Protein AF-A0A932D1K6-F1 (afdb_monomer_lite)

Sequence (80 aa):
MKNYLFAGCDAGAERAAIAYTILGCCQLADVNPVEYLSDVLPRLARSVRLRDVPALLPARWKASRPAPSAAAPAPA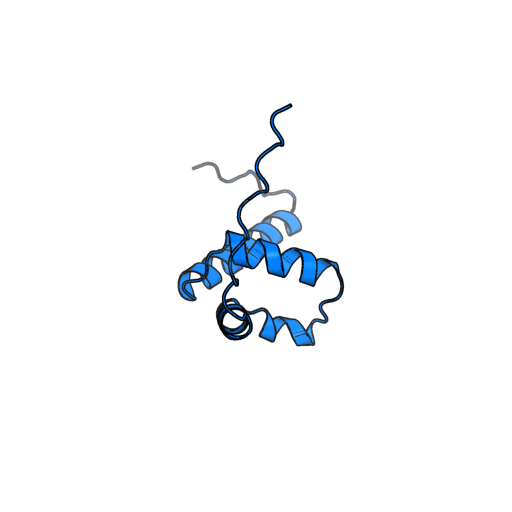PPAT

pLDDT: mean 71.13, std 14.38, range [39.41, 86.62]

Radius of gyration: 17.91 Å; chains: 1; bounding box: 25×42×57 Å

Secondary structure (DSSP, 8-state):
----SSTT-HHHHHHHHHHHHHHHHHHHTT--HHHHHHHHHHHHHHH--GGGGGGGSHHHHHHHS---------PPP---

Foldseek 3Di:
DDPPPCVPCPVVVVVVVVLVVLVVQCVVLVHDSVVLCVVVVVVVVPDDDPVCVVCSRNNNVVVPDDDPDDPDDDPDPDDD

Structure (mmCIF, N/CA/C/O backbone):
data_AF-A0A932D1K6-F1
#
_entry.id   AF-A0A932D1K6-F1
#
loop_
_atom_site.group_PDB
_atom_site.id
_atom_site.type_symbol
_atom_site.label_atom_id
_atom_site.label_alt_id
_atom_site.label_comp_id
_atom_site.label_asym_id
_atom_site.label_entity_id
_atom_site.label_seq_id
_atom_site.pdbx_PDB_ins_code
_atom_site.Cartn_x
_atom_site.Cartn_y
_atom_site.Cartn_z
_atom_site.occupancy
_atom_site.B_iso_or_equiv
_atom_site.auth_seq_id
_atom_site.auth_comp_id
_atom_site.auth_asym_id
_atom_site.auth_atom_id
_atom_site.pdbx_PDB_model_num
ATOM 1 N N . MET A 1 1 ? -2.138 19.040 -23.800 1.00 39.41 1 MET A N 1
ATOM 2 C CA . MET A 1 1 ? -2.009 17.606 -23.467 1.00 39.41 1 MET A CA 1
ATOM 3 C C . MET A 1 1 ? -0.529 17.253 -23.532 1.00 39.41 1 MET A C 1
ATOM 5 O O . MET A 1 1 ? 0.043 17.341 -24.608 1.00 39.41 1 MET A O 1
ATOM 9 N N . LYS A 1 2 ? 0.135 17.077 -22.384 1.00 41.47 2 LYS A N 1
ATOM 10 C CA . LYS A 1 2 ? 1.606 17.159 -22.276 1.00 41.47 2 LYS A CA 1
ATOM 11 C C . LYS A 1 2 ? 2.130 16.185 -21.209 1.00 41.47 2 LYS A C 1
ATOM 13 O O . LYS A 1 2 ? 2.859 16.568 -20.308 1.00 41.47 2 LYS A O 1
ATOM 18 N N . ASN A 1 3 ? 1.741 14.917 -21.316 1.00 44.44 3 ASN A N 1
ATOM 19 C CA . ASN A 1 3 ? 2.320 13.839 -20.512 1.00 44.44 3 ASN A CA 1
ATOM 20 C C . ASN A 1 3 ? 3.389 13.126 -21.347 1.00 44.44 3 ASN A C 1
ATOM 22 O O . ASN A 1 3 ? 3.148 12.053 -21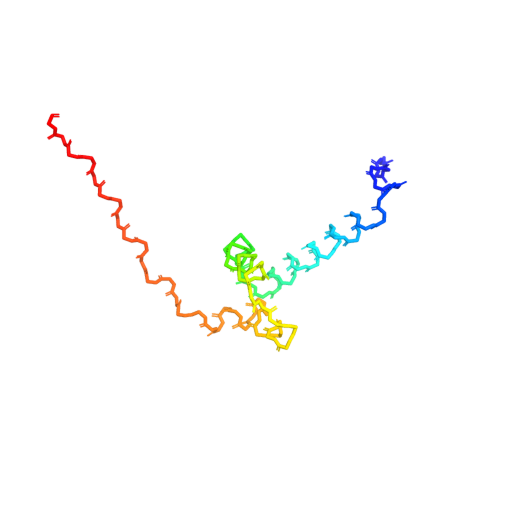.883 1.00 44.44 3 A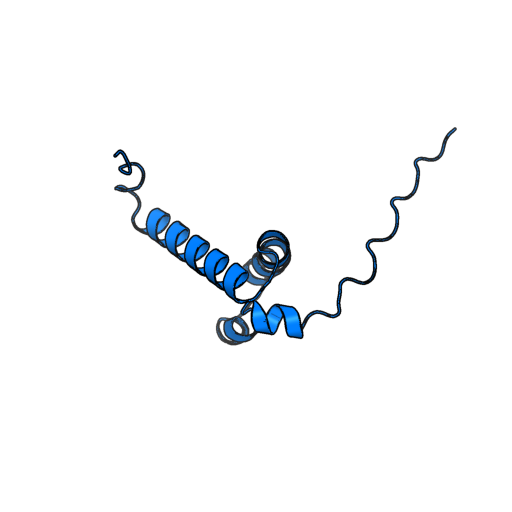SN A O 1
ATOM 26 N N . TYR A 1 4 ? 4.556 13.758 -21.494 1.00 47.81 4 TYR A N 1
ATOM 27 C CA . TYR A 1 4 ? 5.743 13.151 -22.119 1.00 47.81 4 TYR A CA 1
ATOM 28 C C . TYR A 1 4 ? 6.952 13.155 -21.166 1.00 47.81 4 TYR A C 1
ATOM 30 O O . TYR A 1 4 ? 8.097 13.124 -21.597 1.00 47.81 4 TYR A O 1
ATOM 38 N N . LEU A 1 5 ? 6.716 13.212 -19.849 1.00 55.09 5 LEU A N 1
ATOM 39 C CA . LEU A 1 5 ? 7.788 13.239 -18.842 1.00 55.09 5 LEU A CA 1
ATOM 40 C C . LEU A 1 5 ? 8.251 11.848 -18.373 1.00 55.09 5 LEU A C 1
ATOM 42 O O . LEU A 1 5 ? 9.086 11.759 -17.480 1.00 55.09 5 LEU A O 1
ATOM 46 N N . PHE A 1 6 ? 7.740 10.767 -18.973 1.00 50.91 6 PHE A N 1
ATOM 47 C CA . PHE A 1 6 ? 8.044 9.394 -18.543 1.00 50.91 6 PHE A CA 1
ATOM 48 C C . PHE A 1 6 ? 8.606 8.489 -19.650 1.00 50.91 6 PHE A C 1
ATOM 50 O O . PHE A 1 6 ? 8.932 7.336 -19.387 1.00 50.91 6 PHE A O 1
ATOM 57 N N . ALA A 1 7 ? 8.792 9.009 -20.866 1.00 44.72 7 ALA A N 1
ATOM 58 C CA . ALA A 1 7 ? 9.257 8.256 -22.036 1.00 44.72 7 ALA A CA 1
ATOM 59 C C . ALA A 1 7 ? 10.783 7.991 -22.048 1.00 44.72 7 ALA A C 1
ATOM 61 O O . ALA A 1 7 ? 11.426 8.097 -23.087 1.00 44.72 7 ALA A O 1
ATOM 62 N N . GLY A 1 8 ? 11.382 7.695 -20.890 1.00 49.66 8 GLY A N 1
ATOM 63 C CA . GLY A 1 8 ? 12.824 7.421 -20.775 1.00 49.66 8 GLY A CA 1
ATOM 64 C C . GLY A 1 8 ? 13.235 6.536 -19.595 1.00 49.66 8 GLY A C 1
ATOM 65 O O . GLY A 1 8 ? 14.419 6.286 -19.395 1.00 49.66 8 GLY A O 1
ATOM 66 N N . CYS A 1 9 ? 12.278 6.058 -18.801 1.00 51.12 9 CYS A N 1
ATOM 67 C CA . CYS A 1 9 ? 12.511 5.140 -17.693 1.00 51.12 9 CYS A CA 1
ATOM 68 C C . CYS A 1 9 ? 11.242 4.299 -17.538 1.00 51.12 9 CYS A C 1
ATOM 70 O O . CYS A 1 9 ? 10.403 4.606 -16.691 1.00 51.12 9 CYS A O 1
ATOM 72 N N . ASP A 1 10 ? 11.065 3.277 -18.383 1.00 62.78 10 ASP A N 1
ATOM 73 C CA . ASP A 1 10 ? 9.923 2.348 -18.302 1.00 62.78 10 ASP A CA 1
ATOM 74 C C . ASP A 1 10 ? 9.719 1.845 -16.866 1.00 62.78 10 ASP A C 1
ATOM 76 O O . ASP A 1 10 ? 8.615 1.889 -16.330 1.00 62.78 10 ASP A O 1
ATOM 80 N N . ALA A 1 11 ? 10.818 1.525 -16.176 1.00 63.06 11 ALA A N 1
ATOM 81 C CA . ALA A 1 11 ? 10.797 1.102 -14.779 1.00 63.06 11 ALA A CA 1
ATOM 82 C C . ALA A 1 11 ? 10.257 2.174 -13.807 1.00 63.06 11 ALA A C 1
ATOM 84 O O . ALA A 1 11 ? 9.686 1.843 -12.771 1.00 63.06 11 ALA A O 1
ATOM 85 N N . GLY A 1 12 ? 10.448 3.463 -14.090 1.00 63.91 12 GLY A N 1
ATOM 86 C CA . GLY A 1 12 ? 9.961 4.570 -13.262 1.00 63.91 12 GLY A CA 1
ATOM 87 C C . GLY A 1 12 ? 8.475 4.842 -13.480 1.00 63.91 12 GLY A C 1
ATOM 88 O O . GLY A 1 12 ? 7.744 5.053 -12.511 1.00 63.91 12 GLY A O 1
ATOM 89 N N . ALA A 1 13 ? 8.025 4.771 -14.735 1.00 72.00 13 ALA A N 1
ATOM 90 C CA . ALA A 1 13 ? 6.611 4.859 -15.093 1.00 72.00 13 ALA A CA 1
ATOM 91 C C . ALA A 1 13 ? 5.816 3.680 -14.509 1.00 72.00 13 ALA A C 1
ATOM 93 O O . ALA A 1 13 ? 4.751 3.875 -13.924 1.00 72.00 13 ALA A O 1
ATOM 94 N N . GLU A 1 14 ? 6.374 2.471 -14.589 1.00 74.56 14 GLU A N 1
ATOM 95 C CA . GLU A 1 14 ? 5.786 1.253 -14.035 1.00 74.56 14 GLU A CA 1
ATOM 96 C C . GLU A 1 14 ? 5.655 1.334 -12.508 1.00 74.56 14 GLU A C 1
ATOM 98 O O . GLU A 1 14 ? 4.575 1.113 -11.961 1.00 74.56 14 GLU A O 1
ATOM 103 N N . ARG A 1 15 ? 6.715 1.747 -11.798 1.00 75.88 15 ARG A N 1
ATOM 104 C CA . ARG A 1 15 ? 6.668 1.938 -10.335 1.00 75.88 15 ARG A CA 1
ATOM 105 C C . ARG A 1 15 ? 5.634 2.984 -9.923 1.00 75.88 15 ARG A C 1
ATOM 107 O O . AR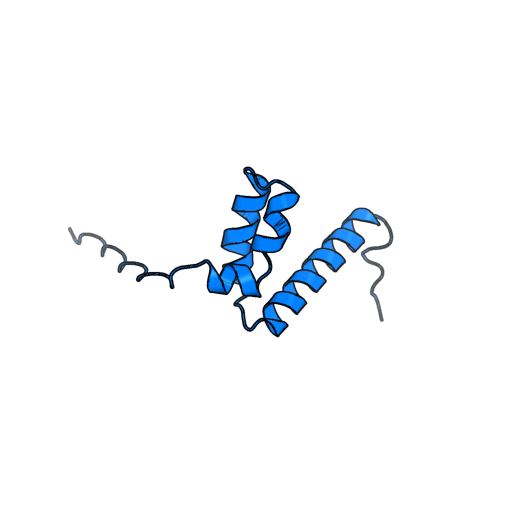G A 1 15 ? 4.947 2.791 -8.920 1.00 75.88 15 ARG A O 1
ATOM 114 N N . ALA A 1 16 ? 5.502 4.067 -10.689 1.00 77.88 16 ALA A N 1
ATOM 115 C CA . ALA A 1 16 ? 4.483 5.082 -10.447 1.00 77.88 16 ALA A CA 1
ATOM 116 C C . ALA A 1 16 ? 3.064 4.524 -10.658 1.00 77.88 16 ALA A C 1
ATOM 118 O O . ALA A 1 16 ? 2.192 4.760 -9.823 1.00 77.88 16 ALA A O 1
ATOM 119 N N . ALA A 1 17 ? 2.839 3.733 -11.712 1.00 83.38 17 ALA A N 1
ATOM 120 C CA . ALA A 1 17 ? 1.557 3.075 -11.972 1.00 83.38 17 ALA A CA 1
ATOM 121 C C . ALA A 1 17 ? 1.189 2.054 -10.880 1.00 83.38 17 ALA A C 1
ATOM 123 O O . ALA A 1 17 ? 0.042 2.011 -10.426 1.00 83.38 17 ALA A O 1
ATOM 124 N N . ILE A 1 18 ? 2.167 1.279 -10.399 1.00 81.62 18 ILE A N 1
ATOM 125 C CA . ILE A 1 18 ? 1.993 0.345 -9.277 1.00 81.62 18 ILE A CA 1
ATOM 126 C C . ILE A 1 18 ? 1.594 1.109 -8.011 1.00 81.62 18 ILE A C 1
ATOM 128 O O . ILE A 1 18 ? 0.605 0.757 -7.368 1.00 81.62 18 ILE A O 1
ATOM 132 N N . ALA A 1 19 ? 2.311 2.186 -7.672 1.00 81.56 19 ALA A N 1
ATOM 133 C CA . ALA A 1 19 ? 1.976 3.015 -6.518 1.00 81.56 19 ALA A CA 1
ATOM 134 C C . ALA A 1 19 ? 0.554 3.590 -6.630 1.00 81.56 19 ALA A C 1
ATOM 136 O O . ALA A 1 19 ? -0.221 3.501 -5.680 1.00 81.56 19 ALA A O 1
ATOM 137 N N . TYR A 1 20 ? 0.177 4.109 -7.802 1.00 83.56 20 TYR A N 1
ATOM 138 C CA . TYR A 1 20 ? -1.155 4.671 -8.033 1.00 83.56 20 TYR A CA 1
ATOM 139 C C . TYR A 1 20 ? -2.267 3.621 -7.896 1.00 83.56 20 TYR A C 1
ATOM 141 O O . TYR A 1 20 ? -3.313 3.893 -7.309 1.00 83.56 20 TYR A O 1
ATOM 149 N N . THR A 1 21 ? -2.014 2.399 -8.369 1.00 86.12 21 THR A N 1
ATOM 150 C CA . THR A 1 21 ? -2.935 1.263 -8.219 1.00 86.12 21 THR A CA 1
ATOM 151 C C . THR A 1 21 ? -3.147 0.922 -6.744 1.00 86.12 21 THR A C 1
ATOM 153 O O . THR A 1 21 ? -4.285 0.772 -6.305 1.00 86.12 21 THR A O 1
ATOM 156 N N . ILE A 1 22 ? -2.072 0.876 -5.948 1.00 84.00 22 ILE A N 1
ATOM 157 C CA . ILE A 1 22 ? -2.152 0.628 -4.499 1.00 84.00 22 ILE A CA 1
ATOM 158 C C . ILE A 1 22 ? -2.947 1.737 -3.801 1.00 84.00 22 ILE A C 1
ATOM 160 O O . ILE A 1 22 ? -3.801 1.439 -2.967 1.00 84.00 22 ILE A O 1
ATOM 164 N N . LEU A 1 23 ? -2.717 3.005 -4.161 1.00 84.69 23 LEU A N 1
ATOM 165 C CA . LEU A 1 23 ? -3.490 4.130 -3.627 1.00 84.69 23 LEU A CA 1
ATOM 166 C C . LEU A 1 23 ? -4.988 3.995 -3.953 1.00 84.69 23 LEU A C 1
ATOM 168 O O . LEU A 1 23 ? -5.818 4.220 -3.072 1.00 84.69 23 LEU A O 1
ATOM 172 N N . GLY A 1 24 ? -5.336 3.578 -5.174 1.00 85.06 24 GLY A N 1
ATOM 173 C CA . GLY A 1 24 ? -6.717 3.279 -5.561 1.00 85.06 24 GLY A CA 1
ATOM 174 C C . GLY A 1 24 ? -7.326 2.130 -4.749 1.00 85.06 24 GLY A C 1
ATOM 175 O O . GLY A 1 24 ? -8.460 2.230 -4.284 1.00 85.06 24 GLY A O 1
ATOM 176 N N . CYS A 1 25 ? -6.561 1.068 -4.482 1.00 83.56 25 CYS A N 1
ATOM 177 C CA . CYS A 1 25 ? -6.998 -0.018 -3.602 1.00 83.56 2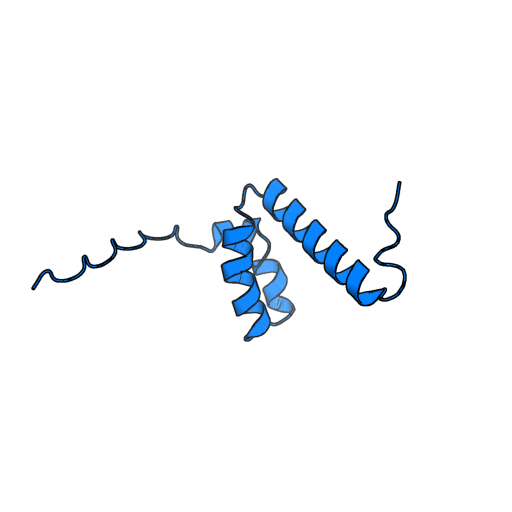5 CYS A CA 1
ATOM 178 C C . CYS A 1 25 ? -7.249 0.453 -2.160 1.00 83.56 25 CYS A C 1
ATOM 180 O O . CYS A 1 25 ? -8.200 -0.013 -1.534 1.00 83.56 25 CYS A O 1
ATOM 182 N N . CYS A 1 26 ? -6.440 1.377 -1.628 1.00 84.50 26 CYS A N 1
ATOM 183 C CA . CYS A 1 26 ? -6.672 1.968 -0.305 1.00 84.50 26 CYS A CA 1
ATOM 184 C C . CYS A 1 26 ? -7.983 2.761 -0.256 1.00 84.50 26 CYS A C 1
ATOM 186 O O . CYS A 1 26 ? -8.721 2.640 0.719 1.00 84.50 26 CYS A O 1
ATOM 188 N N . GLN A 1 27 ? -8.299 3.516 -1.315 1.00 83.44 27 GLN A N 1
ATOM 189 C CA . GLN A 1 27 ? -9.566 4.248 -1.421 1.00 83.44 27 GLN A CA 1
ATOM 190 C C . GLN A 1 27 ? -10.766 3.294 -1.446 1.00 83.44 27 GLN A C 1
ATOM 192 O O . GLN A 1 27 ? -11.722 3.497 -0.705 1.00 83.44 27 GLN A O 1
ATOM 197 N N . LEU A 1 28 ? -10.694 2.215 -2.232 1.00 85.50 28 LEU A N 1
ATOM 198 C CA . LEU A 1 28 ? -11.751 1.195 -2.291 1.00 85.50 28 LEU A CA 1
ATOM 199 C C . LEU A 1 28 ? -11.937 0.441 -0.965 1.00 85.50 28 LEU A C 1
ATOM 201 O O . LEU A 1 28 ? -13.034 -0.022 -0.668 1.00 85.50 28 LEU A O 1
ATOM 205 N N . ALA A 1 29 ? -10.872 0.307 -0.175 1.00 83.69 29 ALA A N 1
ATOM 206 C CA . ALA A 1 29 ? -10.902 -0.346 1.131 1.00 83.69 29 ALA A CA 1
ATOM 207 C C . ALA A 1 29 ? -11.283 0.599 2.289 1.00 83.69 29 ALA A C 1
ATOM 209 O O . ALA A 1 29 ? -11.291 0.155 3.442 1.00 83.69 29 ALA A O 1
ATOM 210 N N . ASP A 1 30 ? -11.569 1.877 2.009 1.00 85.50 30 ASP A N 1
ATOM 211 C CA . ASP A 1 30 ? -11.822 2.911 3.021 1.00 85.50 30 ASP A CA 1
ATOM 212 C C . ASP A 1 30 ? -10.680 2.980 4.061 1.00 85.50 30 ASP A C 1
ATOM 214 O O . ASP A 1 30 ? -10.869 2.917 5.279 1.00 85.50 30 ASP A O 1
ATOM 218 N N . VAL A 1 31 ? -9.440 2.988 3.565 1.00 85.31 31 VAL A N 1
ATOM 219 C CA . VAL A 1 31 ? -8.214 3.065 4.367 1.00 85.31 31 VAL A CA 1
ATOM 220 C C . VAL A 1 31 ? -7.488 4.359 4.041 1.00 85.31 31 VAL A C 1
ATOM 222 O O . VAL A 1 31 ? -7.296 4.689 2.871 1.00 85.31 31 VAL A O 1
ATOM 225 N N . ASN A 1 32 ? -7.013 5.068 5.069 1.00 86.50 32 ASN A N 1
ATOM 226 C CA . ASN A 1 32 ? -6.179 6.246 4.866 1.00 86.50 32 ASN A CA 1
ATOM 227 C C . ASN A 1 32 ? -4.856 5.840 4.176 1.00 86.50 32 ASN A C 1
ATOM 229 O O . ASN A 1 32 ? -4.045 5.128 4.780 1.00 86.50 32 ASN A O 1
ATOM 233 N N . PRO A 1 33 ? -4.605 6.286 2.928 1.00 83.56 33 PRO A N 1
ATOM 234 C CA . PRO A 1 33 ? -3.441 5.856 2.161 1.00 83.56 33 PRO A CA 1
ATOM 235 C C . PRO A 1 33 ? -2.121 6.305 2.795 1.00 83.56 33 PRO A C 1
ATOM 237 O O . PRO A 1 33 ? -1.137 5.578 2.698 1.00 83.56 33 PRO A O 1
ATOM 240 N N . VAL A 1 34 ? -2.093 7.460 3.472 1.00 84.75 34 VAL A N 1
ATOM 241 C CA . VAL A 1 34 ? -0.887 7.967 4.149 1.00 84.75 34 VAL A CA 1
ATOM 242 C C . VAL A 1 34 ? -0.521 7.059 5.319 1.00 84.75 34 VAL A C 1
ATOM 244 O O . VAL A 1 34 ? 0.630 6.652 5.465 1.00 84.75 34 VAL A O 1
ATOM 247 N N . GLU A 1 35 ? -1.519 6.695 6.119 1.00 85.44 35 GLU A N 1
ATOM 248 C CA . GLU A 1 35 ? -1.345 5.843 7.290 1.00 85.44 35 GLU A CA 1
ATOM 249 C C . GLU A 1 35 ? -0.904 4.430 6.890 1.00 85.44 35 GLU A C 1
ATOM 251 O O . GLU A 1 35 ? 0.068 3.894 7.425 1.00 85.44 35 GLU A O 1
ATOM 256 N N . TYR A 1 36 ? -1.567 3.863 5.884 1.00 85.50 36 TYR A N 1
ATOM 257 C CA . TYR A 1 36 ? -1.210 2.575 5.306 1.00 85.50 36 TYR A CA 1
ATOM 258 C C . TYR A 1 36 ? 0.225 2.562 4.775 1.00 85.50 36 TYR A C 1
ATOM 260 O O . TYR A 1 36 ? 1.012 1.683 5.121 1.00 85.50 36 TYR A O 1
ATOM 268 N N . LEU A 1 37 ? 0.600 3.558 3.969 1.00 85.00 37 LEU A N 1
ATOM 269 C CA . LEU A 1 37 ? 1.921 3.614 3.353 1.00 85.00 37 LEU A CA 1
ATOM 270 C C . LEU A 1 37 ? 3.029 3.793 4.402 1.00 85.00 37 LEU A C 1
ATOM 272 O O . LEU A 1 37 ? 4.098 3.194 4.275 1.00 85.00 37 LEU A O 1
ATOM 276 N N . SER A 1 38 ? 2.752 4.562 5.459 1.00 86.62 38 SER A N 1
ATOM 277 C CA . SER A 1 38 ? 3.684 4.788 6.566 1.00 86.62 38 SER A CA 1
ATOM 278 C C . SER A 1 38 ? 4.002 3.518 7.363 1.00 86.62 38 SER A C 1
ATOM 280 O O . SER A 1 38 ? 5.129 3.371 7.825 1.00 86.62 38 SER A O 1
ATOM 282 N N . ASP A 1 39 ? 3.056 2.578 7.477 1.00 83.81 39 ASP A N 1
ATOM 283 C CA . ASP A 1 39 ? 3.287 1.289 8.141 1.00 83.81 39 ASP A CA 1
ATOM 284 C C . ASP A 1 39 ? 3.838 0.235 7.171 1.00 83.81 39 ASP A C 1
ATOM 286 O O . ASP A 1 39 ? 4.742 -0.532 7.504 1.00 83.81 39 ASP A O 1
ATOM 290 N N . VAL A 1 40 ? 3.332 0.202 5.936 1.00 84.56 40 VAL A N 1
ATOM 291 C CA . VAL A 1 40 ? 3.682 -0.841 4.966 1.00 84.56 40 VAL A CA 1
ATOM 292 C C . VAL A 1 40 ? 5.061 -0.625 4.346 1.00 84.56 40 VAL A C 1
ATOM 294 O O . VAL A 1 40 ? 5.799 -1.602 4.226 1.00 84.56 40 VAL A O 1
ATOM 297 N N . LEU A 1 41 ? 5.474 0.606 4.002 1.00 84.06 41 LEU A N 1
ATOM 298 C CA . LEU A 1 41 ? 6.797 0.844 3.394 1.00 84.06 41 LEU A CA 1
ATOM 299 C C . LEU A 1 41 ? 7.967 0.405 4.291 1.00 84.06 41 LEU A C 1
ATOM 301 O O . LEU A 1 41 ? 8.845 -0.308 3.798 1.00 84.06 41 LEU A O 1
ATOM 305 N N . PRO A 1 42 ? 8.011 0.748 5.595 1.00 83.56 42 PRO A N 1
ATOM 306 C CA . PRO A 1 42 ? 9.101 0.314 6.463 1.00 83.56 42 PRO A CA 1
ATOM 307 C C . PRO A 1 42 ? 9.089 -1.194 6.705 1.00 83.56 42 PRO A C 1
ATOM 309 O O . PRO A 1 42 ? 10.153 -1.791 6.862 1.00 83.56 42 PRO A O 1
ATOM 312 N N . ARG A 1 43 ? 7.903 -1.818 6.747 1.00 81.94 43 ARG A N 1
ATOM 313 C CA . ARG A 1 43 ? 7.761 -3.276 6.877 1.00 81.94 43 ARG A CA 1
ATOM 314 C C . ARG A 1 43 ? 8.281 -3.975 5.624 1.00 81.94 43 ARG A C 1
ATOM 316 O O . ARG A 1 43 ? 9.064 -4.919 5.741 1.00 81.94 43 ARG A O 1
ATOM 323 N N . LEU A 1 44 ? 7.920 -3.460 4.449 1.00 80.81 44 LEU A N 1
ATOM 324 C CA . LEU A 1 44 ? 8.363 -3.963 3.153 1.00 80.81 44 LEU A CA 1
ATOM 325 C C . LEU A 1 44 ? 9.886 -3.862 2.996 1.00 80.81 44 LEU A C 1
ATOM 327 O O . LEU A 1 44 ? 10.515 -4.835 2.597 1.00 80.81 44 LEU A O 1
ATOM 331 N N . ALA A 1 45 ? 10.478 -2.727 3.382 1.00 80.25 45 ALA A N 1
ATOM 332 C CA . ALA A 1 45 ? 11.921 -2.499 3.305 1.00 80.25 45 ALA A CA 1
ATOM 333 C C . ALA A 1 45 ? 12.740 -3.363 4.280 1.00 80.25 45 ALA A C 1
ATOM 335 O O . ALA A 1 45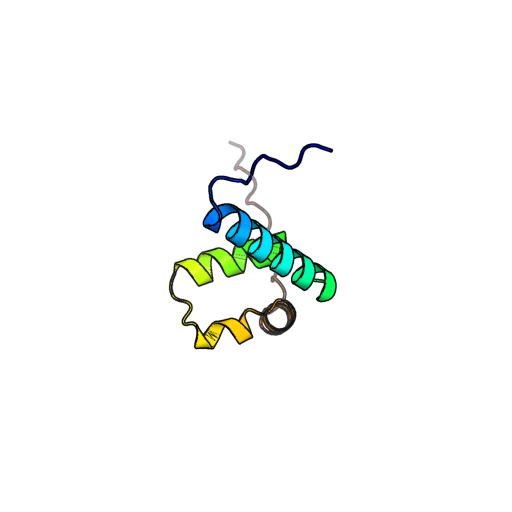 ? 13.897 -3.666 4.001 1.00 80.25 45 ALA A O 1
ATOM 336 N N . ARG A 1 46 ? 12.168 -3.749 5.430 1.00 75.94 46 ARG A N 1
ATOM 337 C CA . ARG A 1 46 ? 12.896 -4.503 6.460 1.00 75.94 46 ARG A CA 1
ATOM 338 C C . ARG A 1 46 ? 12.943 -6.000 6.190 1.00 75.94 46 ARG A C 1
ATOM 340 O O . ARG A 1 46 ? 14.033 -6.566 6.199 1.00 75.94 46 ARG A O 1
ATOM 347 N N . SER A 1 47 ? 11.802 -6.685 6.063 1.00 64.38 47 SER A N 1
ATOM 348 C CA . SER A 1 47 ? 11.804 -8.166 6.077 1.00 64.38 47 SER A CA 1
ATOM 349 C C . SER A 1 47 ? 10.517 -8.836 5.573 1.00 64.38 47 SER A C 1
ATOM 351 O O . SER A 1 47 ? 10.232 -9.971 5.960 1.00 64.38 47 SER A O 1
ATOM 353 N N . VAL A 1 48 ? 9.701 -8.182 4.743 1.00 67.19 48 VAL A N 1
ATOM 354 C CA . VAL A 1 48 ? 8.493 -8.839 4.211 1.00 67.19 48 VAL A CA 1
ATOM 355 C C . VAL A 1 48 ? 8.893 -9.872 3.164 1.00 67.19 48 VAL A C 1
ATOM 357 O O . VAL A 1 48 ? 9.494 -9.546 2.142 1.00 67.19 48 VAL A O 1
ATOM 360 N N . ARG A 1 49 ? 8.535 -11.136 3.403 1.00 71.12 49 ARG A N 1
ATOM 361 C CA . ARG A 1 49 ? 8.631 -12.169 2.371 1.00 71.12 49 ARG A CA 1
ATOM 362 C C . ARG A 1 49 ? 7.421 -12.062 1.448 1.00 71.12 49 ARG A C 1
ATOM 364 O O . ARG A 1 49 ? 6.330 -11.725 1.895 1.00 71.12 49 ARG A O 1
ATOM 371 N N . LEU A 1 50 ? 7.586 -12.422 0.172 1.00 72.06 50 LEU A N 1
ATOM 372 C CA . LEU A 1 50 ? 6.503 -12.377 -0.826 1.00 72.06 50 LEU A CA 1
ATOM 373 C C . LEU A 1 50 ? 5.218 -13.097 -0.370 1.00 72.06 50 LEU A C 1
ATOM 375 O O . LEU A 1 50 ? 4.117 -12.668 -0.696 1.00 72.06 50 LEU A O 1
ATOM 379 N N . ARG A 1 51 ? 5.352 -14.156 0.437 1.00 75.62 51 ARG A N 1
ATOM 380 C CA . ARG A 1 51 ? 4.227 -14.909 1.020 1.00 75.62 51 ARG A CA 1
ATOM 381 C C . ARG A 1 51 ? 3.361 -14.104 1.998 1.00 75.62 51 ARG A C 1
ATOM 383 O O . ARG A 1 51 ? 2.206 -14.454 2.200 1.00 75.62 51 ARG A O 1
ATOM 390 N N . ASP A 1 52 ? 3.916 -13.053 2.598 1.00 76.62 52 ASP A N 1
ATOM 391 C CA . ASP A 1 52 ? 3.258 -12.229 3.616 1.00 76.62 52 ASP A CA 1
ATOM 392 C C . ASP A 1 52 ? 2.592 -10.986 2.987 1.00 76.62 52 ASP A C 1
ATOM 394 O O . ASP A 1 52 ? 1.814 -10.291 3.637 1.00 76.62 52 ASP A O 1
ATOM 398 N N . VAL A 1 53 ? 2.828 -10.736 1.691 1.00 76.38 53 VAL A N 1
ATOM 399 C CA . VAL A 1 53 ? 2.221 -9.641 0.911 1.00 76.38 53 VAL A CA 1
ATOM 400 C C . VAL A 1 53 ? 0.687 -9.686 0.900 1.00 76.38 53 VAL A C 1
ATOM 402 O O . VAL A 1 53 ? 0.080 -8.630 1.074 1.00 76.38 53 VAL A O 1
ATOM 405 N N . PRO A 1 54 ? 0.014 -10.851 0.785 1.00 77.62 54 PRO A N 1
ATOM 406 C CA . PRO A 1 54 ? -1.443 -10.899 0.864 1.00 77.62 54 PRO A CA 1
ATOM 407 C C . PRO A 1 54 ? -1.980 -10.382 2.203 1.00 77.62 54 PRO A C 1
ATOM 409 O O . PRO A 1 54 ? -3.068 -9.820 2.240 1.00 77.62 54 PRO A O 1
ATOM 412 N N . ALA A 1 55 ? -1.235 -10.535 3.303 1.00 76.25 55 ALA A N 1
ATOM 413 C CA . ALA A 1 55 ? -1.635 -10.009 4.608 1.00 76.25 55 ALA A CA 1
ATOM 414 C C . ALA A 1 55 ? -1.490 -8.479 4.703 1.00 76.25 55 ALA A C 1
ATOM 416 O O . ALA A 1 55 ? -2.130 -7.860 5.550 1.00 76.25 55 ALA A O 1
ATOM 417 N N . LEU A 1 56 ? -0.694 -7.872 3.817 1.00 76.44 56 LEU A N 1
ATOM 418 C CA . LEU A 1 56 ? -0.503 -6.426 3.727 1.00 76.44 56 LEU A CA 1
ATOM 419 C C . LEU A 1 56 ? -1.549 -5.734 2.852 1.00 76.44 56 LEU A C 1
ATOM 421 O O . LEU A 1 56 ? -1.512 -4.518 2.767 1.00 76.44 56 LEU A O 1
ATOM 425 N N . LEU A 1 57 ? -2.487 -6.453 2.222 1.00 82.44 57 LEU A N 1
ATOM 426 C CA . LEU A 1 57 ? -3.590 -5.822 1.485 1.00 82.44 57 LEU A CA 1
ATOM 427 C C . LEU A 1 57 ? -4.333 -4.817 2.386 1.00 82.44 57 LEU A C 1
ATOM 429 O O . LEU A 1 57 ? -4.625 -5.175 3.527 1.00 82.44 57 LEU A O 1
ATOM 433 N N . PRO A 1 58 ? -4.720 -3.622 1.898 1.00 77.81 58 PRO A N 1
ATOM 434 C CA . PRO A 1 58 ? -5.307 -2.560 2.725 1.00 77.81 58 PRO A CA 1
ATOM 435 C C . PRO A 1 58 ? -6.462 -3.036 3.620 1.00 77.81 58 PRO A C 1
ATOM 437 O O . PRO A 1 58 ? -6.501 -2.727 4.810 1.00 77.81 58 PRO A O 1
ATOM 440 N N . ALA A 1 59 ? -7.348 -3.879 3.083 1.00 79.00 59 ALA A N 1
ATOM 441 C CA . ALA A 1 59 ? -8.464 -4.465 3.825 1.00 79.00 59 ALA A CA 1
ATOM 442 C C . ALA A 1 59 ? -8.018 -5.401 4.969 1.00 79.00 59 ALA A C 1
ATOM 444 O O . ALA A 1 59 ? -8.574 -5.360 6.066 1.00 79.00 59 ALA A O 1
ATOM 445 N N . ARG A 1 60 ? -6.997 -6.238 4.740 1.00 82.81 60 ARG A N 1
ATOM 446 C CA . ARG A 1 60 ? -6.470 -7.174 5.752 1.00 82.81 60 ARG A CA 1
ATOM 447 C C . ARG A 1 60 ? -5.573 -6.468 6.757 1.00 82.81 60 ARG A C 1
ATOM 449 O O . ARG A 1 60 ? -5.632 -6.782 7.940 1.00 82.81 60 ARG A O 1
ATOM 456 N N . TRP A 1 61 ? -4.820 -5.472 6.304 1.00 84.19 61 TRP A N 1
ATOM 457 C CA . TRP A 1 61 ? -4.052 -4.579 7.154 1.00 84.19 61 TRP A CA 1
ATOM 458 C C . TRP A 1 61 ? -4.963 -3.863 8.160 1.00 84.19 61 TRP A C 1
ATOM 460 O O . TRP A 1 61 ? -4.694 -3.939 9.360 1.00 84.19 61 TRP A O 1
ATOM 470 N N . LYS A 1 62 ? -6.092 -3.294 7.700 1.00 78.75 62 LYS A N 1
ATOM 471 C CA . LYS A 1 62 ? -7.117 -2.666 8.557 1.00 78.75 62 LYS A CA 1
ATOM 472 C C . LYS A 1 62 ? -7.653 -3.644 9.608 1.00 78.75 62 LYS A C 1
ATOM 474 O O . LYS A 1 62 ? -7.752 -3.279 10.770 1.00 78.75 62 LYS A O 1
ATOM 479 N N . ALA A 1 63 ? -7.938 -4.889 9.219 1.00 79.88 63 ALA A N 1
ATOM 480 C CA . ALA A 1 63 ? -8.428 -5.926 10.133 1.00 79.88 63 ALA A CA 1
ATOM 481 C C . ALA A 1 63 ? -7.362 -6.445 11.119 1.00 79.88 63 ALA A C 1
ATOM 483 O O . ALA A 1 63 ? -7.695 -6.888 12.213 1.00 79.88 63 ALA A O 1
ATOM 484 N N . SER A 1 64 ? -6.084 -6.419 10.730 1.00 75.44 64 SER A N 1
ATOM 485 C CA . SER A 1 64 ? -4.966 -6.905 11.551 1.00 75.44 64 SER A CA 1
ATOM 486 C C . SER A 1 64 ? -4.444 -5.878 12.555 1.00 75.44 64 SER A C 1
ATOM 488 O O . SER A 1 64 ? -3.764 -6.253 13.511 1.00 75.44 64 SER A O 1
ATOM 490 N N . ARG A 1 65 ? -4.730 -4.586 12.347 1.00 69.12 65 ARG A N 1
ATOM 491 C CA . ARG A 1 65 ? -4.333 -3.544 13.289 1.00 69.12 65 ARG A CA 1
ATOM 492 C C . ARG A 1 65 ? -5.325 -3.502 14.448 1.00 69.12 65 ARG A C 1
ATOM 494 O O . ARG A 1 65 ? -6.505 -3.246 14.213 1.00 69.12 65 ARG A O 1
ATOM 501 N N . PRO A 1 66 ? -4.871 -3.635 15.706 1.00 56.75 66 PRO A N 1
ATOM 502 C CA . PRO A 1 66 ? -5.605 -2.992 16.781 1.00 56.75 66 PRO A CA 1
ATOM 503 C C . PRO A 1 66 ? -5.658 -1.495 16.443 1.00 56.75 66 PRO A C 1
ATOM 505 O O . PRO A 1 66 ? -4.659 -0.927 15.981 1.00 56.75 66 PRO A O 1
ATOM 508 N N . ALA A 1 67 ? -6.832 -0.876 16.595 1.00 48.69 67 ALA A N 1
ATOM 509 C CA . ALA A 1 67 ? -6.996 0.565 16.418 1.00 48.69 67 ALA A CA 1
ATOM 510 C C . ALA A 1 67 ? -5.839 1.292 17.123 1.00 48.69 67 ALA A C 1
ATOM 512 O O . ALA A 1 67 ? -5.424 0.827 18.190 1.00 48.69 67 ALA A O 1
ATOM 513 N N . PRO A 1 68 ? -5.274 2.374 16.550 1.00 49.44 68 PRO A N 1
ATOM 514 C CA . PRO A 1 68 ? -4.222 3.111 17.229 1.00 49.44 68 PRO A CA 1
ATOM 515 C C . PRO A 1 68 ? -4.758 3.556 18.592 1.00 49.44 68 PRO A C 1
ATOM 517 O O . PRO A 1 68 ? -5.571 4.472 18.692 1.00 49.44 68 PRO A O 1
ATOM 520 N N . SER A 1 69 ? -4.326 2.859 19.642 1.00 46.62 69 SER A N 1
ATOM 521 C CA . SER A 1 69 ? -4.440 3.321 21.011 1.00 46.62 69 SER A CA 1
ATOM 522 C C . SER A 1 69 ? -3.682 4.634 21.054 1.00 46.62 69 SER A C 1
ATOM 524 O O . SER A 1 69 ? -2.459 4.623 20.949 1.00 46.62 69 SER A O 1
ATOM 526 N N . ALA A 1 70 ? -4.446 5.725 21.108 1.00 49.31 70 ALA A N 1
ATOM 527 C CA . ALA A 1 70 ? -4.072 7.062 21.539 1.00 49.31 70 ALA A CA 1
ATOM 528 C C . ALA A 1 70 ? -2.577 7.386 21.398 1.00 49.31 70 ALA A C 1
ATOM 530 O O . ALA A 1 70 ? -1.764 7.027 22.252 1.00 49.31 70 ALA A O 1
ATOM 531 N N . ALA A 1 71 ? -2.233 8.156 20.364 1.00 41.62 71 ALA A N 1
ATOM 532 C CA . ALA A 1 71 ? -1.053 9.000 20.449 1.00 41.62 71 ALA A CA 1
ATOM 533 C C . ALA A 1 71 ? -1.181 9.840 21.732 1.00 41.62 71 ALA A C 1
ATOM 535 O O . ALA A 1 71 ? -2.063 10.692 21.852 1.00 41.62 71 ALA A O 1
ATOM 536 N N . ALA A 1 72 ? -0.349 9.496 22.712 1.00 48.28 72 ALA A N 1
ATOM 537 C CA . ALA A 1 72 ? -0.213 10.176 23.982 1.00 48.28 72 ALA A CA 1
ATOM 538 C C . ALA A 1 72 ? 0.058 11.676 23.751 1.00 48.28 72 ALA A C 1
ATOM 540 O O . ALA A 1 72 ? 0.758 12.027 22.794 1.00 48.28 72 ALA A O 1
ATOM 541 N N . PRO A 1 73 ? -0.488 12.565 24.599 1.00 51.16 73 PRO A N 1
ATOM 542 C CA . PRO A 1 73 ? -0.263 13.996 24.479 1.00 51.16 73 PRO A CA 1
ATOM 543 C C . PRO A 1 73 ? 1.233 14.290 24.606 1.00 51.16 73 PRO A C 1
ATOM 545 O O . PRO A 1 73 ? 1.913 13.747 25.479 1.00 51.16 73 PRO A O 1
ATOM 548 N N . ALA A 1 74 ? 1.735 15.142 23.713 1.00 60.19 74 ALA A N 1
ATOM 549 C CA . ALA A 1 74 ? 3.085 15.678 23.772 1.00 60.19 74 ALA A CA 1
ATOM 550 C C . ALA A 1 74 ? 3.407 16.147 25.205 1.00 60.19 74 ALA A C 1
ATOM 552 O O . ALA A 1 74 ? 2.587 16.862 25.792 1.00 60.19 74 ALA A O 1
ATOM 553 N N . PRO A 1 75 ? 4.560 15.779 25.793 1.00 57.31 75 PRO A N 1
ATOM 554 C CA . PRO A 1 75 ? 4.968 16.390 27.044 1.00 57.31 75 PRO A CA 1
ATOM 555 C C . PRO A 1 75 ? 5.194 17.880 26.775 1.00 57.31 75 PRO A C 1
ATOM 557 O O . PRO A 1 75 ? 6.014 18.255 25.934 1.00 57.31 75 PRO A O 1
ATOM 560 N N . ALA A 1 76 ? 4.409 18.720 27.450 1.00 61.84 76 ALA A N 1
ATOM 561 C CA . ALA A 1 76 ? 4.592 20.162 27.463 1.00 61.84 76 ALA A CA 1
ATOM 562 C C . ALA A 1 76 ? 6.061 20.494 27.790 1.00 61.84 76 ALA A C 1
ATOM 564 O O . ALA A 1 76 ? 6.658 19.816 28.634 1.00 61.84 76 ALA A O 1
ATOM 565 N N . PRO A 1 77 ? 6.666 21.507 27.144 1.00 71.50 77 PRO A N 1
ATOM 566 C CA . PRO A 1 77 ? 8.009 21.928 27.511 1.00 71.50 77 PRO A CA 1
ATOM 567 C C . PRO A 1 77 ? 8.000 22.397 28.977 1.00 71.50 77 PRO A C 1
ATOM 569 O O . PRO A 1 77 ? 7.086 23.135 29.361 1.00 71.50 77 PRO A O 1
ATOM 572 N N . PRO A 1 78 ? 8.971 21.986 29.814 1.00 67.31 78 PRO A N 1
ATOM 573 C CA . PRO A 1 78 ? 9.086 22.530 31.157 1.00 67.31 78 PRO A CA 1
ATOM 574 C C . PRO A 1 78 ? 9.400 24.023 31.041 1.00 67.31 78 PRO A C 1
ATOM 576 O O . PRO A 1 78 ? 10.444 24.412 30.523 1.00 67.31 78 PRO A O 1
ATOM 579 N N . ALA A 1 79 ? 8.469 24.858 31.499 1.00 53.06 79 ALA A N 1
ATOM 580 C CA . ALA A 1 79 ? 8.744 26.255 31.770 1.00 53.06 79 ALA A CA 1
ATOM 581 C C . ALA A 1 79 ? 9.709 26.326 32.962 1.00 53.06 79 ALA A C 1
ATOM 583 O O . ALA A 1 79 ? 9.342 25.971 34.084 1.00 53.06 79 ALA A O 1
ATOM 584 N N . THR A 1 80 ? 10.945 26.749 32.718 1.00 55.66 80 THR A N 1
ATOM 585 C CA . THR A 1 80 ? 11.850 27.372 33.693 1.00 55.66 80 THR A CA 1
ATOM 586 C C . THR A 1 80 ? 12.772 28.308 32.932 1.00 55.66 80 THR A C 1
ATOM 588 O O . THR A 1 80 ? 13.264 27.888 31.861 1.00 55.66 80 THR A O 1
#